Protein AF-A0A967L6A2-F1 (afdb_monomer_lite)

pLDDT: mean 72.63, std 13.89, range [43.72, 88.19]

Radius of gyration: 10.84 Å; chains: 1; bounding box: 23×28×26 Å

Sequence (52 aa):
ATHMNQVLELNTEEGWARVQPGVVQDQLNNYLAPHGYGFGPDTSTSNRATIG

Structure (mmCIF, N/CA/C/O backbone):
data_AF-A0A967L6A2-F1
#
_entry.id   AF-A0A967L6A2-F1
#
loop_
_atom_site.group_PDB
_atom_site.id
_atom_site.type_symbol
_atom_site.label_atom_id
_atom_site.label_alt_id
_atom_site.label_comp_id
_atom_site.label_asym_id
_atom_site.label_entity_id
_atom_site.label_seq_id
_atom_site.pdbx_PDB_ins_code
_atom_site.Cartn_x
_atom_site.Cartn_y
_atom_site.Cartn_z
_atom_site.occupancy
_atom_site.B_iso_or_equiv
_atom_site.auth_seq_id
_atom_site.auth_comp_id
_atom_site.auth_asym_id
_atom_site.auth_atom_id
_atom_site.pdbx_PDB_model_num
ATOM 1 N N . ALA A 1 1 ? 11.954 -17.430 -6.656 1.00 48.22 1 ALA A N 1
ATOM 2 C CA . ALA A 1 1 ? 12.347 -16.009 -6.670 1.00 48.22 1 ALA A CA 1
ATOM 3 C C . ALA A 1 1 ? 11.475 -15.290 -5.654 1.00 48.22 1 ALA A C 1
ATOM 5 O O . ALA A 1 1 ? 10.270 -15.208 -5.857 1.00 48.22 1 ALA A O 1
ATOM 6 N N . THR A 1 2 ? 12.039 -14.914 -4.509 1.00 53.78 2 THR A N 1
ATOM 7 C CA . THR A 1 2 ? 11.272 -14.314 -3.409 1.00 53.78 2 THR A CA 1
ATOM 8 C C . THR A 1 2 ? 11.066 -12.838 -3.718 1.00 53.78 2 THR A C 1
ATOM 10 O O . THR A 1 2 ? 11.981 -12.038 -3.550 1.00 53.78 2 THR A O 1
ATOM 13 N N . HIS A 1 3 ? 9.892 -12.484 -4.234 1.00 62.94 3 HIS A N 1
ATOM 14 C CA . HIS A 1 3 ? 9.510 -11.086 -4.397 1.00 62.94 3 HIS A CA 1
ATOM 15 C C . HIS A 1 3 ? 9.197 -10.534 -2.999 1.00 62.94 3 HIS A C 1
ATOM 17 O O . HIS A 1 3 ? 8.314 -11.044 -2.318 1.00 62.94 3 HIS A O 1
ATOM 23 N N . MET A 1 4 ? 9.973 -9.552 -2.537 1.00 74.44 4 MET A N 1
ATOM 24 C CA . MET A 1 4 ? 9.792 -8.896 -1.235 1.00 74.44 4 MET A CA 1
ATOM 25 C C . MET A 1 4 ? 8.671 -7.848 -1.315 1.00 74.44 4 MET A C 1
ATOM 27 O O . MET A 1 4 ? 8.922 -6.664 -1.132 1.00 74.44 4 MET A O 1
ATOM 31 N N . ASN A 1 5 ? 7.454 -8.255 -1.668 1.00 76.00 5 ASN A N 1
ATOM 32 C CA . ASN A 1 5 ? 6.339 -7.355 -1.980 1.00 76.00 5 ASN A CA 1
ATOM 33 C C . ASN A 1 5 ? 5.116 -7.564 -1.075 1.00 76.00 5 ASN A C 1
ATOM 35 O O . ASN A 1 5 ? 3.976 -7.409 -1.515 1.00 76.00 5 ASN A O 1
ATOM 39 N N . GLN A 1 6 ? 5.343 -7.904 0.194 1.00 82.44 6 GLN A N 1
ATOM 40 C CA . GLN A 1 6 ? 4.275 -8.094 1.172 1.00 82.44 6 GLN A CA 1
ATOM 41 C C . GLN A 1 6 ? 4.176 -6.925 2.159 1.00 82.44 6 GLN A C 1
ATOM 43 O O . GLN A 1 6 ? 5.183 -6.360 2.593 1.00 82.44 6 GLN A O 1
ATOM 48 N N . VAL A 1 7 ? 2.945 -6.599 2.554 1.00 84.00 7 VAL A N 1
ATOM 49 C CA . VAL A 1 7 ? 2.666 -5.768 3.731 1.00 84.00 7 VAL A CA 1
ATOM 50 C C . VAL A 1 7 ? 2.861 -6.648 4.967 1.00 84.00 7 VAL A C 1
ATOM 52 O O . VAL A 1 7 ? 2.289 -7.731 5.047 1.00 84.00 7 VAL A O 1
ATOM 55 N N . LEU A 1 8 ? 3.715 -6.218 5.893 1.00 86.62 8 LEU A N 1
ATOM 56 C CA . LEU A 1 8 ? 4.038 -6.949 7.120 1.00 86.62 8 LEU A CA 1
ATOM 57 C C . LEU A 1 8 ? 3.079 -6.593 8.255 1.00 86.62 8 LEU A C 1
ATOM 59 O O . LEU A 1 8 ? 2.695 -7.464 9.026 1.00 86.62 8 LEU A O 1
ATOM 63 N N . GLU A 1 9 ? 2.717 -5.316 8.364 1.00 88.19 9 GLU A N 1
ATOM 64 C CA . GLU A 1 9 ? 1.897 -4.801 9.458 1.00 88.19 9 GLU A CA 1
ATOM 65 C C . GLU A 1 9 ? 1.129 -3.561 9.004 1.00 88.19 9 GLU A C 1
ATOM 67 O O . GLU A 1 9 ? 1.642 -2.759 8.221 1.00 88.19 9 GLU A O 1
ATOM 72 N N . LEU A 1 10 ? -0.090 -3.397 9.507 1.00 85.44 10 LEU A N 1
ATOM 73 C CA . LEU A 1 10 ? -0.919 -2.219 9.288 1.00 85.44 10 LEU A CA 1
ATOM 74 C C . LEU A 1 10 ? -1.465 -1.754 10.633 1.00 85.44 10 LEU A C 1
ATOM 76 O O . LEU A 1 10 ? -2.155 -2.509 11.312 1.00 85.44 10 LEU A O 1
ATOM 80 N N . ASN A 1 11 ? -1.189 -0.502 10.973 1.00 83.69 11 ASN A N 1
ATOM 81 C CA . ASN A 1 11 ? -1.741 0.172 12.131 1.00 83.69 11 ASN A CA 1
ATOM 82 C C . ASN A 1 11 ? -2.634 1.326 11.664 1.00 83.69 11 ASN A C 1
ATOM 84 O O . ASN A 1 11 ? -2.168 2.410 11.310 1.00 83.69 11 ASN A O 1
ATOM 88 N N . THR A 1 12 ? -3.940 1.076 11.649 1.00 80.62 12 THR A N 1
ATOM 89 C CA . THR A 1 12 ? -4.950 2.077 11.285 1.00 80.62 12 THR A CA 1
ATOM 90 C C . THR A 1 12 ? -5.186 3.107 12.389 1.00 80.62 12 THR A C 1
ATOM 92 O O . THR A 1 12 ? -5.625 4.214 12.094 1.00 80.62 12 THR A O 1
ATOM 95 N N . GLU A 1 13 ? -4.898 2.764 13.648 1.00 83.69 13 GLU A N 1
ATOM 96 C CA . GLU A 1 13 ? -5.094 3.655 14.799 1.00 83.69 13 GLU A CA 1
ATOM 97 C C . GLU A 1 13 ? -4.069 4.796 14.801 1.00 83.69 13 GLU A C 1
ATOM 99 O O . GLU A 1 13 ? -4.425 5.956 14.989 1.00 83.69 13 GLU A O 1
ATOM 104 N N . GLU A 1 14 ? -2.804 4.471 14.533 1.00 82.69 14 GLU A N 1
ATOM 105 C CA . GLU A 1 14 ? -1.697 5.430 14.463 1.00 82.69 14 GLU A CA 1
ATOM 106 C C . GLU A 1 14 ? -1.395 5.913 13.031 1.00 82.69 14 GLU A C 1
ATOM 108 O O . GLU A 1 14 ? -0.654 6.877 12.850 1.00 82.69 14 GLU A O 1
ATOM 113 N N . GLY A 1 15 ? -1.966 5.272 12.005 1.00 81.56 15 GLY A N 1
ATOM 114 C CA . GLY A 1 15 ? -1.869 5.711 10.609 1.00 81.56 15 GLY A CA 1
ATOM 115 C C . GLY A 1 15 ? -0.564 5.337 9.899 1.00 81.56 15 GLY A C 1
ATOM 116 O O . GLY A 1 15 ? -0.071 6.109 9.076 1.00 81.56 15 GLY A O 1
ATOM 117 N N . TRP A 1 16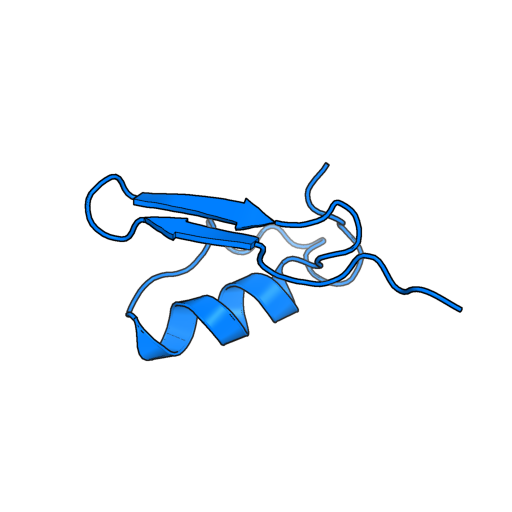 ? 0.003 4.163 10.183 1.00 83.38 16 TRP A N 1
ATOM 118 C CA . TRP A 1 16 ? 1.225 3.678 9.534 1.00 83.38 16 TRP A CA 1
ATOM 119 C C . TRP A 1 16 ? 1.110 2.217 9.085 1.00 83.38 16 TRP A C 1
ATOM 121 O O . TRP A 1 16 ? 0.322 1.437 9.611 1.00 83.38 16 TRP A O 1
ATOM 131 N N . ALA A 1 17 ? 1.920 1.826 8.101 1.00 84.94 17 ALA A N 1
ATOM 132 C CA . ALA A 1 17 ? 2.025 0.445 7.640 1.00 84.94 17 ALA A CA 1
ATOM 133 C C . ALA A 1 17 ? 3.496 0.067 7.452 1.00 84.94 17 ALA A C 1
ATOM 135 O O . ALA A 1 17 ? 4.278 0.844 6.903 1.00 84.94 17 ALA A O 1
ATOM 136 N N . ARG A 1 18 ? 3.882 -1.134 7.888 1.00 86.44 18 ARG A N 1
ATOM 137 C CA . ARG A 1 18 ? 5.194 -1.711 7.582 1.00 86.44 18 ARG A CA 1
ATOM 138 C C . ARG A 1 18 ? 5.067 -2.590 6.363 1.00 86.44 18 ARG A C 1
ATOM 140 O O . ARG A 1 18 ? 4.310 -3.557 6.349 1.00 86.44 18 ARG A O 1
ATOM 147 N N . VAL A 1 19 ? 5.863 -2.276 5.359 1.00 86.69 19 VAL A N 1
ATOM 148 C CA . VAL A 1 19 ? 5.903 -2.995 4.093 1.00 86.69 19 VAL A CA 1
ATOM 149 C C . VAL A 1 19 ? 7.308 -3.485 3.813 1.00 86.69 19 VAL A C 1
ATOM 151 O O . VAL A 1 19 ? 8.290 -2.952 4.329 1.00 86.69 19 VAL A O 1
ATOM 154 N N . GLN A 1 20 ? 7.407 -4.525 3.001 1.00 85.06 20 GLN A N 1
ATOM 155 C CA . GLN A 1 20 ? 8.680 -4.929 2.431 1.00 85.06 20 GLN A CA 1
ATOM 156 C C . GLN A 1 20 ? 9.120 -3.944 1.328 1.00 85.06 20 GLN A C 1
ATOM 158 O O . GLN A 1 20 ? 8.268 -3.342 0.673 1.00 85.06 20 GLN A O 1
ATOM 163 N N . PRO A 1 21 ? 10.434 -3.804 1.070 1.00 79.81 21 PRO A N 1
ATOM 164 C CA . PRO A 1 21 ? 10.972 -2.800 0.144 1.00 79.81 21 PRO A CA 1
ATOM 165 C C . PRO A 1 21 ? 10.586 -3.019 -1.326 1.00 79.81 21 PRO A C 1
ATOM 167 O O . PRO A 1 21 ? 10.787 -2.144 -2.154 1.00 79.81 21 PRO A O 1
ATOM 170 N N . GLY A 1 22 ? 10.054 -4.186 -1.689 1.00 82.19 22 GLY A N 1
ATOM 171 C CA . GLY A 1 22 ? 9.522 -4.455 -3.026 1.00 82.19 22 GLY A CA 1
ATOM 172 C C . GLY A 1 22 ? 8.026 -4.169 -3.164 1.00 82.19 22 GLY A C 1
ATOM 173 O O . GLY A 1 22 ? 7.470 -4.442 -4.226 1.00 82.19 22 GLY A O 1
ATOM 174 N N . VAL A 1 23 ? 7.357 -3.658 -2.122 1.00 83.25 23 VAL A N 1
ATOM 175 C CA . VAL A 1 23 ? 5.962 -3.216 -2.216 1.00 83.25 23 VAL A CA 1
ATOM 176 C C . VAL A 1 23 ? 5.908 -1.913 -3.004 1.00 83.25 23 VAL A C 1
ATOM 178 O O . VAL A 1 23 ? 6.527 -0.911 -2.639 1.00 83.25 23 VAL A O 1
ATOM 181 N N . VAL A 1 24 ? 5.146 -1.932 -4.094 1.00 80.06 24 VAL A N 1
ATOM 182 C CA . VAL A 1 24 ? 4.817 -0.729 -4.864 1.00 80.06 24 VAL A CA 1
ATOM 183 C C . VAL A 1 24 ? 3.603 -0.029 -4.258 1.00 80.06 24 VAL A C 1
ATOM 185 O O . VAL A 1 24 ? 2.736 -0.674 -3.663 1.00 80.06 24 VAL A O 1
ATOM 188 N N . GLN A 1 25 ? 3.523 1.291 -4.432 1.00 76.56 25 GLN A N 1
ATOM 189 C CA . GLN A 1 25 ? 2.456 2.113 -3.853 1.00 76.56 25 GLN A CA 1
ATOM 190 C C . GLN A 1 25 ? 1.051 1.621 -4.228 1.00 76.56 25 GLN A C 1
ATOM 192 O O . GLN A 1 25 ? 0.172 1.617 -3.376 1.00 76.56 25 GLN A O 1
ATOM 197 N N . ASP A 1 26 ? 0.848 1.143 -5.458 1.00 79.69 26 ASP A N 1
ATOM 198 C CA . ASP A 1 26 ? -0.439 0.591 -5.898 1.00 79.69 26 ASP A CA 1
ATOM 199 C C . ASP A 1 26 ? -0.853 -0.657 -5.097 1.00 79.69 26 ASP A C 1
ATOM 201 O O . ASP A 1 26 ? -1.988 -0.760 -4.641 1.00 79.69 26 ASP A O 1
ATOM 205 N N . GLN A 1 27 ? 0.083 -1.575 -4.824 1.00 79.81 27 GLN A N 1
ATOM 206 C CA . GLN A 1 27 ? -0.191 -2.744 -3.980 1.00 79.81 27 GLN A CA 1
ATOM 207 C C . GLN A 1 27 ? -0.535 -2.337 -2.546 1.00 79.81 27 GLN A C 1
ATOM 209 O O . GLN A 1 27 ? -1.446 -2.912 -1.950 1.00 79.81 27 GLN A O 1
ATOM 214 N N . LEU A 1 28 ? 0.168 -1.341 -2.000 1.00 82.00 28 LEU A N 1
ATOM 215 C CA . LEU A 1 28 ? -0.138 -0.805 -0.678 1.00 82.00 28 LEU A CA 1
ATOM 216 C C . LEU A 1 28 ? -1.514 -0.124 -0.664 1.00 82.00 28 LEU A C 1
ATOM 218 O O . LEU A 1 28 ? -2.318 -0.405 0.216 1.00 82.00 28 LEU A O 1
ATOM 222 N N . ASN A 1 29 ? -1.830 0.700 -1.660 1.00 82.00 29 ASN A N 1
ATOM 223 C CA . ASN A 1 29 ? -3.132 1.355 -1.782 1.00 82.00 29 ASN A CA 1
ATOM 224 C C . ASN A 1 29 ? -4.271 0.344 -1.942 1.00 82.00 29 ASN A C 1
ATOM 226 O O . ASN A 1 29 ? -5.289 0.484 -1.274 1.00 82.00 29 ASN A O 1
ATOM 230 N N . ASN A 1 30 ? -4.092 -0.713 -2.737 1.00 83.00 30 ASN A N 1
ATOM 231 C CA . ASN A 1 30 ? -5.068 -1.800 -2.852 1.00 83.00 30 ASN A CA 1
ATOM 232 C C . ASN A 1 30 ? -5.293 -2.522 -1.516 1.00 83.00 30 ASN A C 1
ATOM 234 O O . ASN A 1 30 ? -6.420 -2.897 -1.202 1.00 83.00 30 ASN A O 1
ATOM 238 N N . TYR A 1 31 ? -4.237 -2.697 -0.717 1.00 83.31 31 TYR A N 1
ATOM 239 C CA . TYR A 1 31 ? -4.345 -3.282 0.619 1.00 83.31 31 TYR A CA 1
ATOM 240 C C . TYR A 1 31 ? -5.056 -2.348 1.611 1.00 83.31 31 TYR A C 1
ATOM 242 O O . TYR A 1 31 ? -5.833 -2.808 2.441 1.00 83.31 31 TYR A O 1
ATOM 250 N N . LEU A 1 32 ? -4.825 -1.038 1.517 1.00 83.38 32 LEU A N 1
ATOM 251 C CA . LEU A 1 32 ? -5.401 -0.025 2.408 1.00 83.38 32 LEU A CA 1
ATOM 252 C C . LEU A 1 32 ? -6.835 0.394 2.034 1.00 83.38 32 LEU A C 1
ATOM 254 O O . LEU A 1 32 ? -7.600 0.789 2.915 1.00 83.38 32 LEU A O 1
ATOM 258 N N . ALA A 1 33 ? -7.221 0.266 0.761 1.00 83.50 33 ALA A N 1
ATOM 259 C CA . ALA A 1 33 ? -8.540 0.618 0.236 1.00 83.50 33 ALA A CA 1
ATOM 260 C C . ALA A 1 33 ? -9.726 0.037 1.035 1.00 83.50 33 ALA A C 1
ATOM 262 O O . ALA A 1 33 ? -10.618 0.810 1.391 1.00 83.50 33 ALA A O 1
ATOM 263 N N . PRO A 1 34 ? -9.767 -1.268 1.390 1.00 83.00 34 PRO A N 1
ATOM 264 C CA . PRO A 1 34 ? -10.854 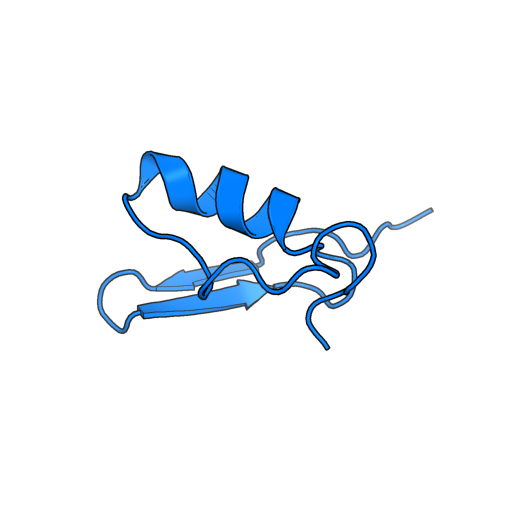-1.812 2.210 1.00 83.00 34 PRO A CA 1
ATOM 265 C C . PRO A 1 34 ? -10.901 -1.239 3.633 1.00 83.00 34 PRO A C 1
ATOM 267 O O . PRO A 1 34 ? -11.943 -1.306 4.279 1.00 83.00 34 PRO A O 1
ATOM 270 N N . HIS A 1 35 ? -9.803 -0.660 4.121 1.00 80.94 35 HIS A N 1
ATOM 271 C CA . HIS A 1 35 ? -9.737 -0.008 5.428 1.00 80.94 35 HIS A CA 1
ATOM 272 C C . HIS A 1 35 ? -10.092 1.488 5.369 1.00 80.94 35 HIS A C 1
ATOM 274 O O . HIS A 1 35 ? -10.152 2.132 6.411 1.00 80.94 35 HIS A O 1
ATOM 280 N N . GLY A 1 36 ? -10.335 2.050 4.178 1.00 76.62 36 GLY A N 1
ATOM 281 C CA . GLY A 1 36 ? -10.616 3.477 3.993 1.00 76.62 36 GLY A CA 1
ATOM 282 C C . GLY A 1 36 ? -9.376 4.375 4.054 1.00 76.62 36 GLY A C 1
ATOM 283 O O . GLY A 1 36 ? -9.516 5.590 4.177 1.00 76.62 36 GLY A O 1
ATOM 284 N N . TYR A 1 37 ? -8.174 3.795 3.959 1.00 73.50 37 TYR A N 1
ATOM 285 C CA . TYR A 1 37 ? -6.902 4.521 3.960 1.00 73.50 37 TYR A CA 1
ATOM 286 C C . TYR A 1 37 ? -6.270 4.521 2.560 1.00 73.50 37 TYR A C 1
ATOM 288 O O . TYR A 1 37 ? -6.477 3.608 1.764 1.00 73.50 37 TYR A O 1
ATOM 296 N N . GLY A 1 38 ? -5.468 5.545 2.266 1.00 70.94 38 GLY A N 1
ATOM 297 C CA . GLY A 1 38 ? -4.654 5.646 1.054 1.00 70.94 38 GLY A CA 1
ATOM 298 C C . GLY A 1 38 ? -3.302 6.271 1.387 1.00 70.94 38 GLY A C 1
ATOM 299 O O . GLY A 1 38 ? -3.230 7.211 2.181 1.00 70.94 38 GLY A O 1
ATOM 300 N N . PHE A 1 39 ? -2.221 5.728 0.831 1.00 67.25 39 PHE A N 1
ATOM 301 C CA . PHE A 1 39 ? -0.866 6.1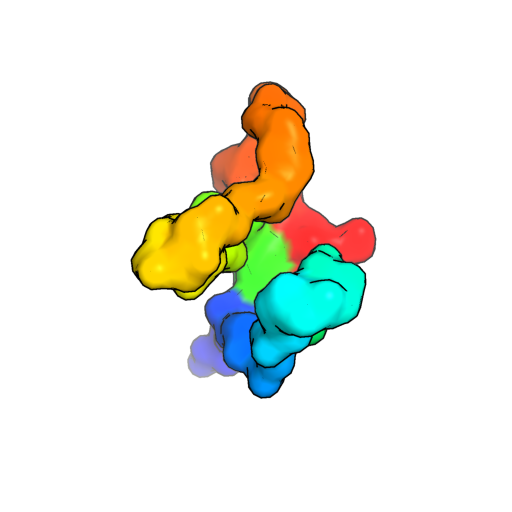82 1.125 1.00 67.25 39 PHE A CA 1
ATOM 302 C C . PHE A 1 39 ? -0.469 7.361 0.220 1.00 67.25 39 PHE A C 1
ATOM 304 O O . PHE A 1 39 ? 0.023 7.166 -0.893 1.00 67.25 39 PHE A O 1
ATOM 311 N N . GLY A 1 40 ? -0.652 8.581 0.744 1.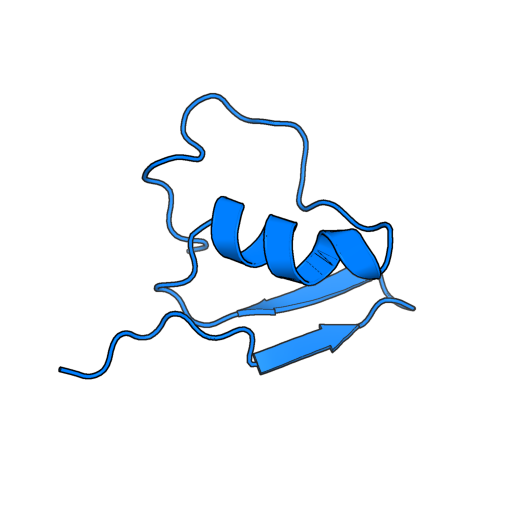00 66.06 40 GLY A N 1
ATOM 312 C CA . GLY A 1 40 ? -0.182 9.850 0.168 1.00 66.06 40 GLY A CA 1
ATOM 313 C C . GLY A 1 40 ? -1.020 10.395 -1.004 1.00 66.06 40 GLY A C 1
ATOM 314 O O . GLY A 1 40 ? -1.836 9.673 -1.574 1.00 66.06 40 GLY A O 1
ATOM 315 N N . PRO A 1 41 ? -0.846 11.681 -1.375 1.00 54.69 41 PRO A N 1
ATOM 316 C CA . PRO A 1 41 ? -1.356 12.191 -2.645 1.00 54.69 41 PRO A CA 1
ATOM 317 C C . PRO A 1 41 ? -0.656 11.472 -3.807 1.00 54.69 41 PRO A C 1
ATOM 319 O O . PRO A 1 41 ? 0.539 11.190 -3.714 1.00 54.69 41 PRO A O 1
ATOM 322 N N . ASP A 1 42 ? -1.400 11.183 -4.879 1.00 52.88 42 ASP A N 1
ATOM 323 C CA . ASP A 1 42 ? -0.920 10.536 -6.109 1.00 52.88 42 ASP A CA 1
ATOM 324 C C . ASP A 1 42 ? 0.242 11.349 -6.709 1.00 52.88 42 ASP A C 1
ATOM 326 O O . ASP A 1 42 ? 0.057 12.349 -7.406 1.00 52.88 42 ASP A O 1
ATOM 330 N N . THR A 1 43 ? 1.475 10.998 -6.344 1.00 48.44 43 THR A N 1
ATOM 331 C CA . THR A 1 43 ? 2.673 11.570 -6.945 1.00 48.44 43 THR A CA 1
ATOM 332 C C . THR A 1 43 ? 2.901 10.805 -8.237 1.00 48.44 43 THR A C 1
ATOM 334 O O . THR A 1 43 ? 2.973 9.583 -8.226 1.00 48.44 43 THR A O 1
ATOM 337 N N . SER A 1 44 ? 2.989 11.515 -9.366 1.00 43.72 44 SER A N 1
ATOM 338 C CA . SER A 1 44 ? 2.961 11.009 -10.753 1.00 43.72 44 SER A CA 1
ATOM 339 C C . SER A 1 44 ? 4.082 10.026 -11.173 1.00 43.72 44 SER A C 1
ATOM 341 O O . SER A 1 44 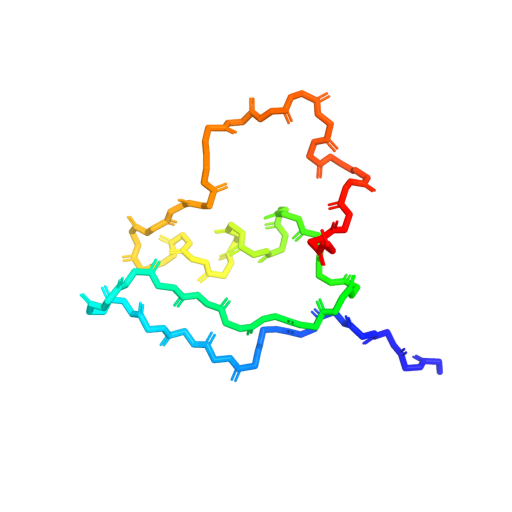? 4.445 9.944 -12.345 1.00 43.72 44 SER A O 1
ATOM 343 N N . THR A 1 45 ? 4.637 9.258 -10.238 1.00 47.09 45 THR A N 1
ATOM 344 C CA . THR A 1 45 ? 5.603 8.166 -10.406 1.00 47.09 45 THR A CA 1
ATOM 345 C C . THR A 1 45 ? 5.190 6.875 -9.673 1.00 47.09 45 THR A C 1
ATOM 347 O O . THR A 1 45 ? 5.998 5.946 -9.570 1.00 47.09 45 THR A O 1
ATOM 350 N N . SER A 1 46 ? 3.930 6.751 -9.231 1.00 52.75 46 SER A N 1
ATOM 351 C CA . SER A 1 46 ? 3.394 5.591 -8.487 1.00 52.75 46 SER A CA 1
ATOM 352 C C . SER A 1 46 ? 3.577 4.224 -9.161 1.00 52.75 46 SER A C 1
ATOM 354 O O . SER A 1 46 ? 3.567 3.199 -8.485 1.00 52.75 46 SER A O 1
ATOM 356 N N . ASN A 1 47 ? 3.795 4.174 -10.481 1.00 47.22 47 ASN A N 1
ATOM 357 C CA . ASN A 1 47 ? 3.898 2.915 -11.228 1.00 47.22 47 ASN A CA 1
ATOM 358 C C . ASN A 1 47 ? 5.305 2.266 -11.201 1.00 47.22 47 ASN A C 1
ATOM 360 O O . ASN A 1 47 ? 5.494 1.188 -11.762 1.00 47.22 47 ASN A O 1
ATOM 364 N N . ARG A 1 48 ? 6.322 2.913 -10.602 1.00 52.91 48 ARG A N 1
ATOM 365 C CA . ARG A 1 48 ? 7.688 2.345 -10.457 1.00 52.91 48 ARG A CA 1
ATOM 366 C C . ARG A 1 48 ? 8.419 2.709 -9.160 1.00 52.91 48 ARG A C 1
ATOM 368 O O . ARG A 1 48 ? 9.551 2.267 -8.979 1.00 52.91 48 ARG A O 1
ATOM 375 N N . ALA A 1 49 ? 7.822 3.508 -8.280 1.00 53.81 49 ALA A N 1
ATOM 376 C CA . ALA A 1 49 ? 8.429 3.834 -6.997 1.00 53.81 49 ALA A CA 1
ATOM 377 C C . ALA A 1 49 ? 8.142 2.710 -5.987 1.00 53.81 49 ALA A C 1
ATOM 379 O O . ALA A 1 49 ? 7.007 2.512 -5.552 1.00 53.81 49 ALA A O 1
ATOM 380 N N . THR A 1 50 ? 9.174 1.946 -5.641 1.00 54.62 50 THR A N 1
ATOM 381 C CA . THR A 1 50 ? 9.172 1.109 -4.438 1.00 54.62 50 THR A CA 1
ATOM 382 C C . THR A 1 50 ? 9.186 2.008 -3.206 1.00 54.62 50 THR A C 1
ATOM 384 O O . THR A 1 50 ? 9.899 3.012 -3.208 1.00 54.62 50 THR A O 1
ATOM 387 N N . ILE A 1 51 ? 8.434 1.655 -2.160 1.00 59.88 51 ILE A N 1
ATOM 388 C CA . ILE A 1 51 ? 8.549 2.329 -0.859 1.00 59.88 51 ILE A CA 1
ATOM 389 C C . ILE A 1 51 ? 9.942 2.002 -0.297 1.00 59.88 51 ILE A C 1
ATOM 391 O O . ILE A 1 51 ? 10.200 0.861 0.089 1.00 59.88 51 ILE A O 1
ATOM 395 N N . GLY A 1 52 ? 10.850 2.979 -0.316 1.00 51.16 52 GLY A N 1
ATOM 396 C CA . GLY A 1 52 ? 12.237 2.867 0.137 1.00 51.16 52 GLY A CA 1
ATOM 397 C C . GLY A 1 52 ? 12.731 4.166 0.743 1.00 51.16 52 G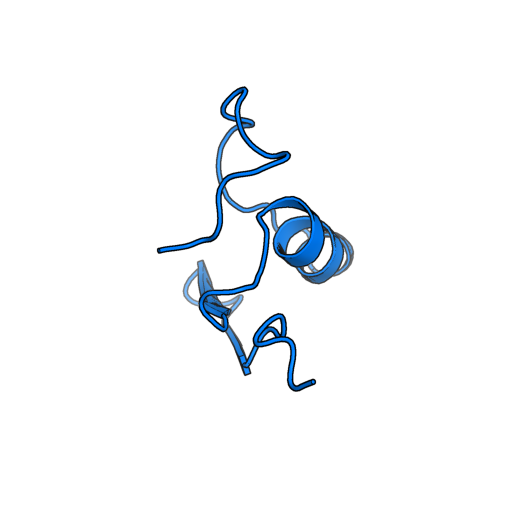LY A C 1
ATOM 398 O O . GLY A 1 52 ? 12.211 5.231 0.337 1.00 51.16 52 GLY A O 1
#

Foldseek 3Di:
DDQQADWPADDPPVGDTRGGQNHQQVNVQVVCVVVVDHDDDPDVPSVPDGPD

Secondary structure (DSSP, 8-state):
------EEEEETTTTEEEE-TT-BHHHHHHHHGGGT---SS--TTTTT-B--